Protein AF-A0A956EM89-F1 (afdb_monomer_lite)

Sequence (132 aa):
MTDRHKYTYMGPFEQNIDRRLQSNFDQYLKKDGSTGPIELPPEDFDGLFVGFMEQSPRIYWVVAVFDGATGAYFFPAEPLKVDPARHVDGKGFGPGNARCGDTSARHVVDDLVGLNPDAVERLRAIKGAAGL

pLDDT: mean 90.33, std 8.41, range [50.28, 98.44]

Structure (mmCIF, N/CA/C/O backbone):
data_AF-A0A956EM89-F1
#
_entry.id   AF-A0A956EM89-F1
#
loop_
_atom_site.group_PDB
_atom_site.id
_atom_site.type_symbol
_atom_site.label_atom_id
_atom_site.label_alt_id
_atom_site.label_comp_id
_atom_site.label_asym_id
_atom_site.label_entity_id
_atom_site.label_seq_id
_atom_site.pdbx_PDB_ins_code
_atom_site.Cartn_x
_atom_site.Cartn_y
_atom_site.Cartn_z
_atom_site.occupancy
_atom_site.B_iso_or_equiv
_atom_site.auth_seq_id
_atom_site.auth_comp_id
_atom_site.auth_asym_id
_atom_site.auth_atom_id
_atom_site.pdbx_PDB_model_num
ATOM 1 N N . MET A 1 1 ? 21.470 -0.235 0.825 1.00 50.28 1 MET A N 1
ATOM 2 C CA . MET A 1 1 ? 19.998 -0.306 0.890 1.00 50.28 1 MET A CA 1
ATOM 3 C C . MET A 1 1 ? 19.484 1.111 0.809 1.00 50.28 1 MET A C 1
ATOM 5 O O . MET A 1 1 ? 19.784 1.905 1.689 1.00 50.28 1 MET A O 1
ATOM 9 N N . THR A 1 2 ? 18.838 1.454 -0.294 1.00 58.44 2 THR A N 1
ATOM 10 C CA . THR A 1 2 ? 18.194 2.752 -0.494 1.00 58.44 2 THR A 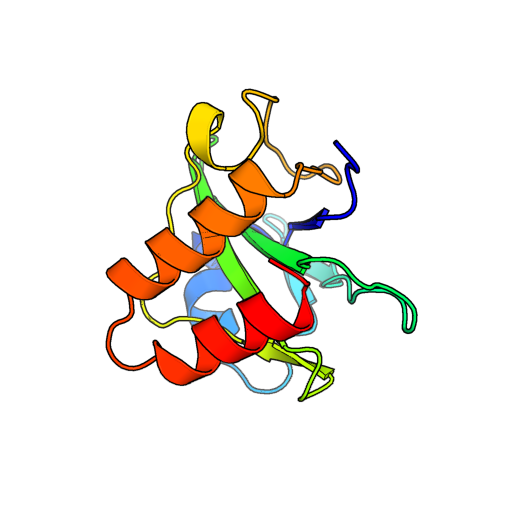CA 1
ATOM 11 C C . THR A 1 2 ? 16.773 2.663 0.053 1.00 58.44 2 THR A C 1
ATOM 13 O O . THR A 1 2 ? 15.986 1.864 -0.439 1.00 58.44 2 THR A O 1
ATOM 16 N N . ASP A 1 3 ? 16.443 3.467 1.069 1.00 71.25 3 ASP A N 1
ATOM 17 C CA . ASP A 1 3 ? 15.074 3.648 1.592 1.00 71.25 3 ASP A CA 1
ATOM 18 C C . ASP A 1 3 ? 14.227 4.448 0.572 1.00 71.25 3 ASP A C 1
ATOM 20 O O . ASP A 1 3 ? 13.761 5.557 0.855 1.00 71.25 3 ASP A O 1
ATOM 24 N N . ARG A 1 4 ? 14.104 3.924 -0.656 1.00 87.38 4 ARG A N 1
ATOM 25 C CA . ARG A 1 4 ? 13.404 4.575 -1.774 1.00 87.38 4 ARG A CA 1
ATOM 26 C C . ARG A 1 4 ? 11.928 4.204 -1.863 1.00 87.38 4 ARG A C 1
ATOM 28 O O . ARG A 1 4 ? 11.183 4.868 -2.567 1.00 87.38 4 ARG A O 1
ATOM 35 N N . HIS A 1 5 ? 11.493 3.166 -1.152 1.00 93.56 5 HIS A N 1
ATOM 36 C CA . HIS A 1 5 ? 10.095 2.741 -1.121 1.00 93.56 5 HIS A CA 1
ATOM 37 C C . HIS A 1 5 ? 9.370 3.431 0.032 1.00 93.56 5 HIS A C 1
ATOM 39 O O . HIS A 1 5 ? 9.923 3.575 1.127 1.00 93.56 5 HIS A O 1
ATOM 45 N N . LYS A 1 6 ? 8.135 3.872 -0.208 1.00 93.06 6 LYS A N 1
ATOM 46 C CA . LYS A 1 6 ? 7.375 4.692 0.738 1.00 93.06 6 LYS A CA 1
ATOM 47 C C . LYS A 1 6 ? 5.969 4.146 0.942 1.00 93.06 6 LYS A C 1
ATOM 49 O O . LYS A 1 6 ? 5.322 3.687 0.007 1.00 93.06 6 LYS A O 1
ATOM 54 N N . TYR A 1 7 ? 5.495 4.263 2.174 1.00 93.81 7 TYR A N 1
ATOM 55 C CA . TYR A 1 7 ? 4.116 4.014 2.556 1.00 93.81 7 TYR A CA 1
ATOM 56 C C . TYR A 1 7 ? 3.369 5.329 2.783 1.00 93.81 7 TYR A C 1
ATOM 58 O O . TYR A 1 7 ? 3.921 6.268 3.364 1.00 93.81 7 TYR A O 1
ATOM 66 N N . THR A 1 8 ? 2.103 5.374 2.377 1.00 93.06 8 THR A N 1
ATOM 67 C CA . THR A 1 8 ? 1.181 6.475 2.651 1.00 93.06 8 THR A CA 1
ATOM 68 C C . THR A 1 8 ? -0.080 5.990 3.353 1.00 93.06 8 THR A C 1
ATOM 70 O O . THR A 1 8 ? -0.607 4.912 3.065 1.00 93.06 8 THR A O 1
ATOM 73 N N . TYR A 1 9 ? -0.557 6.797 4.295 1.00 93.06 9 TYR A N 1
ATOM 74 C CA . TYR A 1 9 ? -1.723 6.484 5.104 1.00 93.06 9 TYR A CA 1
ATOM 75 C C . TYR A 1 9 ? -3.015 6.851 4.370 1.00 93.06 9 TYR A C 1
ATOM 77 O O . TYR A 1 9 ? -3.210 7.995 3.966 1.00 93.06 9 TYR A O 1
ATOM 85 N N . MET A 1 10 ? -3.923 5.886 4.259 1.00 93.50 10 MET A N 1
ATOM 86 C CA . MET A 1 10 ? -5.234 6.005 3.611 1.00 93.50 10 MET A CA 1
ATOM 87 C C . MET A 1 10 ? -6.388 5.910 4.619 1.00 93.50 10 MET A C 1
ATOM 89 O O . MET A 1 10 ? -7.501 5.514 4.276 1.00 93.50 10 MET A O 1
ATOM 93 N N . GLY A 1 11 ? -6.128 6.271 5.876 1.00 92.88 11 GLY A N 1
ATOM 94 C CA . GLY A 1 11 ? -7.150 6.334 6.912 1.00 92.88 11 GLY A CA 1
ATOM 95 C C . GLY A 1 11 ? -7.384 5.025 7.667 1.00 92.88 11 GLY A C 1
ATOM 96 O O . GLY A 1 11 ? -6.676 4.029 7.477 1.00 92.88 11 GLY A O 1
ATOM 97 N N . PRO A 1 12 ? -8.365 5.025 8.582 1.00 93.88 12 PRO A N 1
ATOM 98 C CA . PRO A 1 12 ? -8.725 3.830 9.313 1.00 93.88 12 PRO A CA 1
ATOM 99 C C . PRO A 1 12 ? -9.568 2.879 8.450 1.00 93.88 12 PRO A C 1
ATOM 101 O O . PRO A 1 12 ? -10.377 3.306 7.619 1.00 93.88 12 PRO A O 1
ATOM 104 N N . PHE A 1 13 ? -9.315 1.584 8.624 1.00 93.75 13 PHE A N 1
ATOM 105 C CA . PHE A 1 13 ? -9.731 0.512 7.724 1.00 93.75 13 PHE A CA 1
ATOM 106 C C . PHE A 1 13 ? -11.252 0.409 7.629 1.00 93.75 13 PHE A C 1
ATOM 108 O O . PHE A 1 13 ? -11.808 0.447 6.536 1.00 93.75 13 PHE A O 1
ATOM 115 N N . GLU A 1 14 ? -11.942 0.359 8.766 1.00 91.69 14 GLU A N 1
ATOM 116 C CA . GLU A 1 14 ? -13.387 0.135 8.834 1.00 91.69 14 GLU A CA 1
ATOM 117 C C . GLU A 1 14 ? -14.201 1.232 8.135 1.00 91.69 14 GLU A C 1
ATOM 119 O O . GLU A 1 14 ? -15.276 0.956 7.614 1.00 91.69 14 GLU A O 1
ATOM 124 N N . GLN A 1 15 ? -13.705 2.473 8.096 1.00 90.94 15 GLN A N 1
ATOM 125 C CA . GLN A 1 15 ? -14.406 3.576 7.430 1.00 90.94 15 GLN A CA 1
ATOM 126 C C . GLN A 1 15 ? -14.120 3.663 5.928 1.00 90.94 15 GLN A C 1
ATOM 128 O O . GLN A 1 15 ? -14.875 4.321 5.210 1.00 90.94 15 GLN A O 1
ATOM 133 N N . ASN A 1 16 ? -13.019 3.072 5.456 1.00 92.75 16 ASN A N 1
ATOM 134 C CA . ASN A 1 16 ? -12.476 3.365 4.129 1.00 92.75 16 ASN A CA 1
ATOM 135 C C . ASN A 1 16 ? -12.315 2.147 3.224 1.00 92.75 16 ASN A C 1
ATOM 137 O O . ASN A 1 16 ? -12.191 2.335 2.015 1.00 92.75 16 ASN A O 1
ATOM 141 N N . ILE A 1 17 ? -12.348 0.924 3.761 1.00 91.38 17 ILE A N 1
ATOM 142 C CA . ILE A 1 17 ? -12.102 -0.285 2.975 1.00 91.38 17 ILE A CA 1
ATOM 143 C C . ILE A 1 17 ? -13.063 -0.372 1.785 1.00 91.38 17 ILE A C 1
ATOM 145 O O . ILE A 1 17 ? -12.603 -0.450 0.652 1.00 91.38 17 ILE A O 1
ATOM 149 N N . ASP A 1 18 ? -14.368 -0.216 1.981 1.00 88.81 18 ASP A N 1
ATOM 150 C CA . ASP A 1 18 ? -15.333 -0.272 0.873 1.00 88.81 18 ASP A CA 1
ATOM 151 C C . ASP A 1 18 ? -15.259 0.963 -0.035 1.00 88.81 18 ASP A C 1
ATOM 153 O O . ASP A 1 18 ? -15.479 0.886 -1.244 1.00 88.81 18 ASP A O 1
ATOM 157 N N . ARG A 1 19 ? -14.886 2.116 0.534 1.00 85.69 19 ARG A N 1
ATOM 158 C CA . ARG A 1 19 ? -14.758 3.381 -0.202 1.00 85.69 19 ARG A CA 1
ATOM 159 C C . ARG A 1 19 ? -13.601 3.378 -1.190 1.00 85.69 19 ARG A C 1
ATOM 161 O O . ARG A 1 19 ? -13.676 4.090 -2.183 1.00 85.69 19 ARG A O 1
ATOM 168 N N . ARG A 1 20 ? -12.564 2.570 -0.953 1.00 80.44 20 ARG A N 1
ATOM 169 C CA . ARG A 1 20 ? -11.385 2.490 -1.831 1.00 80.44 20 ARG A CA 1
ATOM 170 C C . ARG A 1 20 ? -11.728 2.091 -3.270 1.00 80.44 20 ARG A C 1
ATOM 172 O O . ARG A 1 20 ? -10.963 2.369 -4.181 1.00 80.44 20 ARG A O 1
ATOM 179 N N . LEU A 1 21 ? -12.869 1.424 -3.461 1.00 78.62 21 LEU A N 1
ATOM 180 C CA . LEU A 1 21 ? -13.353 0.966 -4.763 1.00 78.62 21 LEU A CA 1
ATOM 181 C C . LEU A 1 21 ? -14.169 2.035 -5.507 1.00 78.62 21 LEU A C 1
ATOM 183 O O . LEU A 1 21 ? -14.594 1.808 -6.638 1.00 78.62 21 LEU A O 1
ATOM 187 N N . GLN A 1 22 ? -14.423 3.187 -4.882 1.00 76.69 22 GLN A N 1
ATOM 188 C CA . GLN A 1 22 ? -15.139 4.287 -5.513 1.00 76.69 22 GLN A CA 1
ATOM 189 C C . GLN A 1 22 ? -14.232 5.013 -6.506 1.00 76.69 22 GLN A C 1
ATOM 191 O O . GLN A 1 22 ? -13.052 5.255 -6.247 1.00 76.69 22 GLN A O 1
ATOM 196 N N . SER A 1 23 ? -14.810 5.413 -7.639 1.00 62.97 23 SER A N 1
ATOM 197 C CA . SER A 1 23 ? -14.166 6.329 -8.575 1.00 62.97 23 SER A CA 1
ATOM 198 C C . SER A 1 23 ? -13.745 7.598 -7.825 1.00 62.97 23 SER A C 1
ATOM 200 O O . SER A 1 23 ? -14.564 8.182 -7.118 1.00 62.97 23 SER A O 1
ATOM 202 N N . ASN A 1 24 ? -12.497 8.039 -8.004 1.00 65.81 24 ASN A N 1
ATOM 203 C CA . A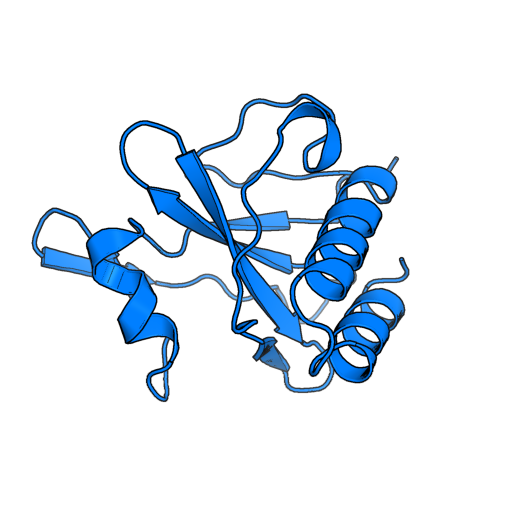SN A 1 24 ? -11.916 9.224 -7.351 1.00 65.81 24 ASN A CA 1
ATOM 204 C C . ASN A 1 24 ? -11.659 9.074 -5.840 1.00 65.81 24 ASN A C 1
ATOM 206 O O . ASN A 1 24 ? -11.896 10.005 -5.075 1.00 65.81 24 ASN A O 1
ATOM 210 N N . PHE A 1 25 ? -11.157 7.921 -5.392 1.00 79.56 25 PHE A N 1
ATOM 211 C CA . PHE A 1 25 ? -10.625 7.786 -4.033 1.00 79.56 25 PHE A CA 1
ATOM 212 C C . PHE A 1 25 ? -9.309 8.577 -3.880 1.00 79.56 25 PHE A C 1
ATOM 214 O O . PHE A 1 25 ? -8.214 8.026 -3.968 1.00 79.56 25 PHE A O 1
ATOM 221 N N . ASP A 1 26 ? -9.434 9.891 -3.689 1.00 86.00 26 ASP A N 1
ATOM 222 C CA . ASP A 1 26 ? -8.353 10.860 -3.456 1.00 86.00 26 ASP A CA 1
ATOM 223 C C . ASP A 1 26 ? -8.322 11.376 -2.003 1.00 86.00 26 ASP A C 1
ATOM 225 O O . ASP A 1 26 ? -7.387 12.065 -1.584 1.00 86.00 26 ASP A O 1
ATOM 229 N N . GLN A 1 27 ? -9.336 11.015 -1.211 1.00 91.50 27 GLN 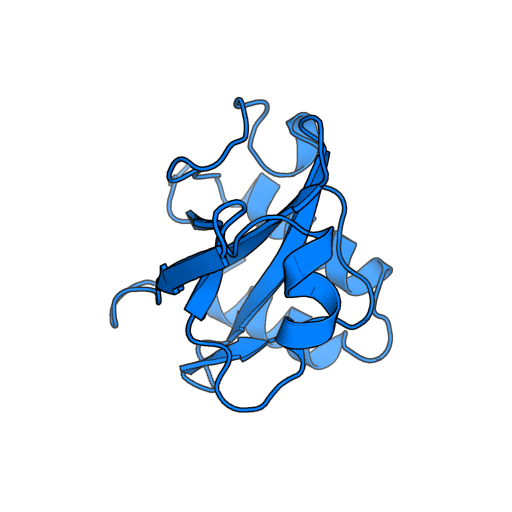A N 1
ATOM 230 C CA . GLN A 1 27 ? -9.482 11.375 0.192 1.00 91.50 27 GLN A CA 1
ATOM 231 C C . GLN A 1 27 ? -10.024 10.207 1.016 1.00 91.50 27 GLN A C 1
ATOM 233 O O . GLN A 1 27 ? -10.949 9.503 0.606 1.00 91.50 27 GLN A O 1
ATOM 238 N N . TYR A 1 28 ? -9.513 10.065 2.236 1.00 91.56 28 TYR A N 1
ATOM 239 C CA . TYR A 1 28 ? -10.019 9.119 3.225 1.00 91.56 28 TYR A CA 1
ATOM 240 C C . TYR A 1 28 ? -10.834 9.820 4.315 1.00 91.56 28 TYR A C 1
ATOM 242 O O . TYR A 1 28 ? -10.604 10.984 4.646 1.00 91.56 28 TYR A O 1
ATOM 250 N N . LEU A 1 29 ? -11.781 9.099 4.911 1.00 92.56 29 LEU A N 1
ATOM 251 C CA . LEU A 1 29 ? -12.533 9.544 6.080 1.00 92.56 29 LEU A CA 1
ATOM 252 C C . LEU A 1 29 ? -11.715 9.334 7.351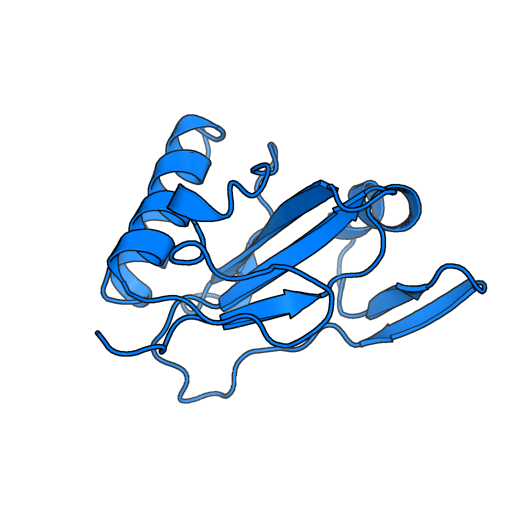 1.00 92.56 29 LEU A C 1
ATOM 254 O O . LEU A 1 29 ? -11.203 8.240 7.593 1.00 92.56 29 LEU A O 1
ATOM 258 N N . LYS A 1 30 ? -11.630 10.363 8.185 1.00 91.38 30 LYS A N 1
ATOM 259 C CA . LYS A 1 30 ? -11.053 10.291 9.527 1.00 91.38 30 LYS A CA 1
ATOM 260 C C . LYS A 1 30 ? -12.104 9.840 10.541 1.00 91.38 30 LYS A C 1
ATOM 262 O O . LYS A 1 30 ? -13.305 9.866 10.283 1.00 91.38 30 LYS A O 1
ATOM 267 N N . LYS A 1 31 ? -11.651 9.473 11.743 1.00 87.62 31 LYS A N 1
ATOM 268 C CA . LYS A 1 31 ? -12.537 9.047 12.844 1.00 87.62 31 LYS A CA 1
ATOM 269 C C . LYS A 1 31 ? -13.520 10.134 13.299 1.00 87.62 31 LYS A C 1
ATOM 271 O O . LYS A 1 31 ? -14.580 9.798 13.806 1.00 87.62 31 LYS A O 1
ATOM 276 N N . ASP A 1 32 ? -13.175 11.408 13.119 1.00 90.50 32 ASP A N 1
ATOM 277 C CA . ASP A 1 32 ? -14.024 12.559 13.459 1.00 90.50 32 ASP A CA 1
ATOM 278 C C . ASP A 1 32 ? -15.038 12.925 12.356 1.00 90.50 32 ASP A C 1
ATOM 280 O O . ASP A 1 32 ? -15.767 13.904 12.490 1.00 90.50 32 ASP A O 1
ATOM 284 N N . GLY A 1 33 ? -15.085 12.155 11.263 1.00 88.94 33 GLY A N 1
ATOM 285 C CA . GLY A 1 33 ? -15.954 12.408 10.114 1.00 88.94 33 GLY A CA 1
ATOM 286 C C . GLY A 1 33 ? -15.416 13.442 9.120 1.00 88.94 33 GLY A C 1
ATOM 287 O O . GLY A 1 33 ? -16.008 13.610 8.055 1.00 88.94 33 GLY A O 1
ATOM 288 N N . SER A 1 34 ? -14.292 14.106 9.407 1.00 92.56 34 SER A N 1
ATOM 289 C CA . SER A 1 34 ? -13.598 14.945 8.423 1.00 92.56 34 SER A CA 1
ATOM 290 C C . SER A 1 34 ? -12.841 14.094 7.398 1.00 92.56 34 SER A C 1
ATOM 292 O O . SER A 1 34 ? -12.664 12.887 7.581 1.00 92.56 34 SER A O 1
ATOM 294 N N . THR A 1 35 ? -12.363 14.706 6.314 1.00 93.25 35 THR A N 1
ATOM 295 C CA . THR A 1 35 ? -11.538 14.01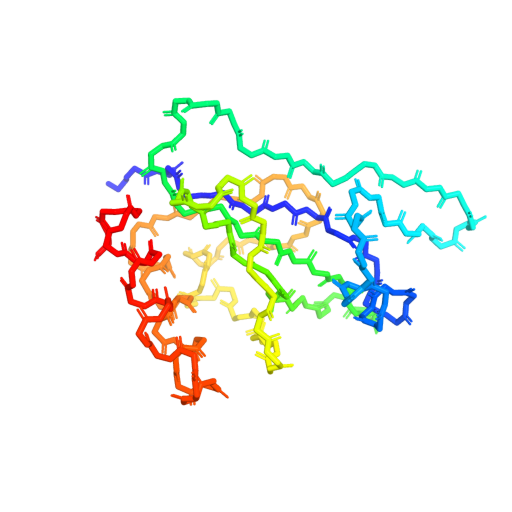8 5.312 1.00 93.25 35 THR A CA 1
ATOM 296 C C . THR A 1 35 ? -10.053 14.355 5.444 1.00 93.25 35 THR A C 1
ATOM 298 O O . THR A 1 35 ? -9.656 15.379 6.012 1.00 93.25 35 THR A O 1
ATOM 301 N N . GLY A 1 36 ? -9.201 13.445 4.975 1.00 90.94 36 GLY A N 1
ATOM 302 C CA . GLY A 1 36 ? -7.766 13.649 4.794 1.00 90.94 36 GLY A CA 1
ATOM 303 C C . GLY A 1 36 ? -7.352 13.308 3.361 1.00 90.94 36 GLY A C 1
ATOM 304 O O . GLY A 1 36 ? -7.944 12.399 2.781 1.00 90.94 36 GLY A O 1
ATOM 305 N N . PRO A 1 37 ? -6.372 14.019 2.779 1.00 91.56 37 PRO A N 1
ATOM 306 C CA . PRO A 1 37 ? -5.911 13.736 1.426 1.00 91.56 37 PRO A CA 1
ATOM 307 C C . PRO A 1 37 ? -5.129 12.422 1.381 1.00 91.56 37 PRO A C 1
ATOM 309 O O . PRO A 1 37 ? -4.395 12.097 2.317 1.00 91.56 37 PRO A O 1
ATOM 312 N N . ILE A 1 38 ? -5.256 11.697 0.275 1.00 89.75 38 ILE A N 1
ATOM 313 C CA . ILE A 1 38 ? -4.374 10.586 -0.070 1.00 89.75 38 ILE A CA 1
ATOM 314 C C . ILE A 1 38 ? -3.179 11.164 -0.819 1.00 89.75 38 ILE A C 1
ATOM 316 O O . ILE A 1 38 ? -3.329 11.862 -1.819 1.00 89.75 38 ILE A O 1
ATOM 320 N N . GLU A 1 39 ? -1.980 10.893 -0.314 1.00 90.56 39 GLU A N 1
ATOM 321 C CA . GLU A 1 39 ? -0.757 11.358 -0.956 1.00 90.56 39 GLU A CA 1
ATOM 322 C C . GLU A 1 39 ? -0.528 10.605 -2.271 1.00 90.56 39 GLU A C 1
ATOM 324 O O . GLU A 1 39 ? -0.726 9.392 -2.337 1.00 90.56 39 GLU A O 1
ATOM 329 N N . LEU A 1 40 ? -0.067 11.311 -3.299 1.00 90.12 40 LEU A N 1
ATOM 330 C CA . LEU A 1 40 ? 0.471 10.715 -4.518 1.00 90.12 40 LEU A CA 1
ATOM 331 C C . LEU A 1 40 ? 2.000 10.810 -4.491 1.00 90.12 40 LEU A C 1
ATOM 333 O O . LEU A 1 40 ? 2.538 11.755 -3.903 1.00 90.12 40 LEU A O 1
ATOM 337 N N . PRO A 1 41 ? 2.715 9.857 -5.108 1.00 90.75 41 PRO A N 1
ATOM 338 C CA . PRO A 1 41 ? 4.147 10.015 -5.289 1.00 90.75 41 PRO A CA 1
ATOM 339 C C . PRO A 1 41 ? 4.457 11.267 -6.134 1.00 90.75 41 PRO A C 1
ATOM 341 O O . PRO A 1 41 ? 3.677 11.612 -7.024 1.00 90.75 41 PRO A O 1
ATOM 344 N N . PRO A 1 42 ? 5.596 11.936 -5.887 1.00 87.75 42 PRO A N 1
ATOM 345 C CA . PRO A 1 42 ? 6.165 12.908 -6.822 1.00 87.75 42 PRO A CA 1
ATOM 346 C C . PRO A 1 42 ? 6.346 12.323 -8.232 1.00 87.75 42 PRO A C 1
ATOM 348 O O . PRO A 1 42 ? 6.540 11.116 -8.374 1.00 87.75 42 PRO A O 1
ATOM 351 N N . GLU A 1 43 ? 6.334 13.170 -9.267 1.00 84.56 43 GLU A N 1
ATOM 352 C CA . GLU A 1 43 ? 6.463 12.738 -10.673 1.00 84.56 43 GLU A CA 1
ATOM 353 C C . GLU A 1 43 ? 7.766 11.971 -10.965 1.00 84.56 43 GLU A C 1
ATOM 355 O O . GLU A 1 43 ? 7.798 11.122 -11.852 1.00 84.56 43 GLU A O 1
ATOM 360 N N . ASP A 1 44 ? 8.832 12.246 -10.212 1.00 84.06 44 ASP A N 1
ATOM 361 C CA . ASP A 1 44 ? 10.161 11.642 -10.343 1.00 84.06 44 ASP A CA 1
ATOM 362 C C . ASP A 1 44 ? 10.411 10.475 -9.371 1.00 84.06 44 ASP A C 1
ATOM 364 O O . ASP A 1 44 ? 11.534 9.980 -9.260 1.00 84.06 44 ASP A O 1
ATOM 368 N N . PHE A 1 45 ? 9.381 10.018 -8.655 1.00 88.69 45 PHE A N 1
ATOM 369 C CA . PHE A 1 45 ? 9.508 8.911 -7.714 1.00 88.69 45 PHE A CA 1
ATOM 370 C C . PHE A 1 45 ? 9.676 7.570 -8.445 1.00 88.69 45 PHE A C 1
ATOM 372 O O . PHE A 1 45 ? 8.772 7.098 -9.130 1.00 88.69 45 PHE A O 1
ATOM 379 N N . ASP A 1 46 ? 10.821 6.920 -8.244 1.00 88.44 46 ASP A N 1
ATOM 380 C CA . ASP A 1 46 ? 11.231 5.692 -8.942 1.00 88.44 46 ASP A CA 1
ATOM 381 C C . ASP A 1 46 ? 11.118 4.416 -8.081 1.00 88.44 46 ASP A C 1
ATOM 383 O O . ASP A 1 46 ? 11.632 3.348 -8.433 1.00 88.44 46 ASP A O 1
ATOM 387 N N . GLY A 1 47 ? 10.477 4.539 -6.916 1.00 93.19 47 GLY A N 1
ATOM 388 C CA . GLY A 1 47 ? 10.283 3.469 -5.947 1.00 93.19 47 GLY A CA 1
ATOM 389 C C . GLY A 1 47 ? 8.885 2.852 -5.981 1.00 93.19 47 GLY A C 1
ATOM 390 O O . GLY A 1 47 ? 8.012 3.194 -6.773 1.00 93.19 47 GLY A O 1
ATOM 391 N N . LEU A 1 48 ? 8.647 1.958 -5.025 1.00 95.31 48 LEU A N 1
ATOM 392 C CA . LEU A 1 48 ? 7.313 1.420 -4.749 1.00 95.31 48 LEU A CA 1
ATOM 393 C C . LEU A 1 48 ? 6.609 2.375 -3.785 1.00 95.31 48 LEU A C 1
ATOM 395 O O . LEU A 1 48 ? 7.142 2.657 -2.708 1.00 95.31 48 LEU A O 1
ATOM 399 N N . PHE A 1 49 ? 5.427 2.851 -4.165 1.00 95.38 49 PHE A N 1
ATOM 400 C CA . PHE A 1 49 ? 4.583 3.687 -3.316 1.00 95.38 49 PHE A CA 1
ATOM 401 C C . PHE A 1 49 ? 3.356 2.885 -2.884 1.00 95.38 49 PHE A C 1
ATOM 403 O O . PHE A 1 49 ? 2.590 2.402 -3.718 1.00 95.38 49 PHE A O 1
ATOM 410 N N . VAL A 1 50 ? 3.196 2.693 -1.579 1.00 95.50 50 VAL A N 1
ATOM 411 C CA . VAL A 1 50 ? 2.252 1.730 -1.006 1.00 95.50 50 VAL A CA 1
ATOM 412 C C . VAL A 1 50 ? 1.212 2.457 -0.165 1.00 95.50 50 VAL A C 1
ATOM 414 O O . VAL A 1 50 ? 1.551 3.166 0.777 1.00 95.50 50 VAL A O 1
ATOM 417 N N . GLY A 1 51 ? -0.064 2.260 -0.471 1.00 94.94 51 GLY A N 1
ATOM 418 C CA . GLY A 1 51 ? -1.166 2.747 0.348 1.00 94.94 51 GLY A CA 1
ATOM 419 C C . GLY A 1 51 ? -1.523 1.750 1.442 1.00 94.94 51 GLY A C 1
ATOM 420 O O . GLY A 1 51 ? -1.715 0.562 1.163 1.00 94.94 51 GLY A O 1
ATOM 421 N N . PHE A 1 52 ? -1.646 2.220 2.682 1.00 95.50 52 PHE A N 1
ATOM 422 C CA . PHE A 1 52 ? -2.061 1.383 3.804 1.00 95.50 52 PHE A CA 1
ATOM 423 C C . PHE A 1 52 ? -3.174 2.009 4.640 1.00 95.50 52 PHE A C 1
ATOM 425 O O . PHE A 1 52 ? -3.291 3.227 4.746 1.00 95.50 52 PHE A O 1
ATOM 432 N N . MET A 1 53 ? -3.960 1.157 5.289 1.00 94.94 53 MET A N 1
ATOM 433 C CA . MET A 1 53 ? -4.984 1.543 6.258 1.00 94.94 53 MET A CA 1
ATOM 434 C C . MET A 1 53 ? -4.676 0.957 7.635 1.00 94.94 53 MET A C 1
ATOM 436 O O . MET A 1 53 ? -4.014 -0.077 7.751 1.00 94.94 53 MET A O 1
ATOM 440 N N . GLU A 1 54 ? -5.168 1.611 8.686 1.00 94.25 54 GLU A N 1
ATOM 441 C CA . GLU A 1 54 ? -5.069 1.119 10.066 1.00 94.25 54 GLU A CA 1
ATOM 442 C C . GLU A 1 54 ? -6.404 0.529 10.524 1.00 94.25 54 GLU A C 1
ATOM 444 O O . GLU A 1 54 ? -7.396 1.241 10.646 1.00 94.25 54 GLU A O 1
ATOM 449 N N . GLN A 1 55 ? -6.407 -0.756 10.853 1.00 94.69 55 GLN A N 1
ATOM 450 C CA . GLN A 1 55 ? -7.475 -1.409 11.592 1.00 94.69 55 GLN A CA 1
ATOM 451 C C . GLN A 1 55 ? -7.151 -1.368 13.093 1.00 94.69 55 GLN A C 1
ATOM 453 O O . GLN A 1 55 ? -6.052 -1.730 13.530 1.00 94.69 55 GLN A O 1
ATOM 458 N N . SER A 1 56 ? -8.088 -0.883 13.906 1.00 87.06 56 SER A N 1
ATOM 459 C CA . SER A 1 56 ? -7.803 -0.615 15.316 1.00 87.06 56 SER A CA 1
ATOM 460 C C . SER A 1 56 ? -7.821 -1.892 16.176 1.00 87.06 56 SER A C 1
ATOM 462 O O . SER A 1 56 ? -8.722 -2.711 16.010 1.00 87.06 56 SER A O 1
ATOM 464 N N . PRO A 1 57 ? -6.907 -2.037 17.158 1.00 86.12 57 PRO A N 1
ATOM 465 C CA . PRO A 1 57 ? -5.704 -1.233 17.387 1.00 86.12 57 PRO A CA 1
ATOM 466 C C . PRO A 1 57 ? -4.475 -1.779 16.631 1.00 86.12 57 PRO A C 1
ATOM 468 O O . PRO A 1 57 ? -4.147 -2.957 16.753 1.00 86.12 57 PRO A O 1
ATOM 471 N N . ARG A 1 58 ? -3.723 -0.895 15.951 1.00 85.81 58 ARG A N 1
ATOM 472 C CA . ARG A 1 58 ? -2.361 -1.154 15.423 1.00 85.81 58 ARG A CA 1
ATOM 473 C C . ARG A 1 58 ? -2.216 -2.354 14.476 1.00 85.81 58 ARG A C 1
ATOM 475 O O . ARG A 1 58 ? -1.126 -2.914 14.361 1.00 85.81 58 ARG A O 1
ATOM 482 N N . ILE A 1 59 ? -3.281 -2.748 13.789 1.00 93.19 59 ILE A N 1
ATOM 483 C CA . ILE A 1 59 ? -3.186 -3.676 12.665 1.00 93.19 59 ILE A CA 1
ATOM 484 C C . ILE A 1 59 ? -3.137 -2.828 11.402 1.00 93.19 59 ILE A C 1
ATOM 486 O O . ILE A 1 59 ? -3.965 -1.943 11.216 1.00 93.19 59 ILE A O 1
ATOM 490 N N . TYR A 1 60 ? -2.169 -3.083 10.532 1.00 94.88 60 TYR A N 1
ATOM 491 C CA . TYR A 1 60 ? -2.014 -2.314 9.305 1.00 94.88 60 TYR A CA 1
ATOM 492 C C . TYR A 1 60 ? -2.165 -3.213 8.094 1.00 94.88 60 TYR A C 1
ATOM 494 O O . TYR A 1 60 ? -1.680 -4.346 8.087 1.00 94.88 60 TYR A O 1
ATOM 502 N N . TRP A 1 61 ? -2.831 -2.686 7.078 1.00 96.56 61 TRP A N 1
ATOM 503 C CA . TRP A 1 61 ? -3.156 -3.402 5.856 1.00 96.56 61 TRP A CA 1
ATOM 504 C C . TRP A 1 61 ? -2.663 -2.606 4.664 1.00 96.56 61 TRP A C 1
ATOM 506 O O . TRP A 1 61 ? -3.047 -1.451 4.509 1.00 96.56 61 TRP A O 1
ATOM 516 N N . VAL A 1 62 ? -1.846 -3.217 3.813 1.00 96.56 62 VAL A N 1
ATOM 517 C CA . VAL A 1 62 ? -1.592 -2.717 2.466 1.00 96.56 62 VAL A CA 1
ATOM 518 C C . VAL A 1 62 ? -2.858 -2.933 1.653 1.00 96.56 62 VAL A C 1
ATOM 520 O O . VAL A 1 62 ? -3.312 -4.062 1.474 1.00 96.56 62 VAL A O 1
ATOM 523 N N . VAL A 1 63 ? -3.424 -1.832 1.179 1.00 96.38 63 VAL A N 1
ATOM 524 C CA . VAL A 1 63 ? -4.694 -1.809 0.442 1.00 96.38 63 VAL A CA 1
ATOM 525 C C . VAL A 1 63 ? -4.527 -1.296 -0.980 1.00 96.38 63 VAL A C 1
ATOM 527 O O . VAL A 1 63 ? -5.453 -1.421 -1.777 1.00 96.38 63 VAL A O 1
ATOM 530 N N . ALA A 1 64 ? -3.372 -0.706 -1.292 1.00 95.62 64 ALA A N 1
ATOM 531 C CA . ALA A 1 64 ? -3.082 -0.158 -2.601 1.00 95.62 64 ALA A CA 1
ATOM 532 C C . ALA A 1 64 ? -1.582 -0.149 -2.895 1.00 95.62 64 ALA A C 1
ATOM 534 O O . ALA A 1 64 ? -0.750 -0.023 -1.995 1.00 95.62 64 ALA A O 1
ATOM 535 N N . VAL A 1 65 ? -1.249 -0.194 -4.177 1.00 95.94 65 VAL A N 1
ATOM 536 C CA . VAL A 1 65 ? 0.090 0.086 -4.702 1.00 95.94 65 VAL A CA 1
ATOM 537 C C . VAL A 1 65 ? -0.041 1.073 -5.854 1.00 95.94 65 VAL A C 1
ATOM 539 O O . VAL A 1 65 ? -0.983 0.985 -6.639 1.00 95.94 65 VAL A O 1
ATOM 542 N N . PHE A 1 66 ? 0.852 2.054 -5.938 1.00 94.56 66 PHE A N 1
ATOM 543 C CA . PHE A 1 66 ? 0.826 3.016 -7.033 1.00 94.56 66 PHE A CA 1
ATOM 544 C C . PHE A 1 66 ? 1.293 2.355 -8.330 1.00 94.56 66 PHE A C 1
ATOM 546 O O . PHE A 1 66 ? 2.355 1.736 -8.383 1.00 94.56 66 PHE A O 1
ATOM 553 N N . ASP A 1 67 ? 0.485 2.499 -9.371 1.00 92.50 67 ASP A N 1
ATOM 554 C CA . ASP A 1 67 ? 0.749 2.008 -10.711 1.00 92.50 67 ASP A CA 1
ATOM 555 C C . ASP A 1 67 ? 1.243 3.177 -11.566 1.00 92.50 67 ASP A C 1
ATOM 557 O O . ASP A 1 67 ? 0.459 3.987 -12.071 1.00 92.50 67 ASP A O 1
ATOM 561 N N . GLY A 1 68 ? 2.568 3.269 -11.697 1.00 86.50 68 GLY A N 1
ATOM 562 C CA . GLY A 1 68 ? 3.233 4.326 -12.458 1.00 86.50 68 GLY A CA 1
ATOM 563 C C . GLY A 1 68 ? 2.882 4.326 -13.947 1.00 86.50 68 GLY A C 1
ATOM 564 O O . GLY A 1 68 ? 2.949 5.376 -14.575 1.00 86.50 68 GLY A O 1
ATOM 565 N N . ALA A 1 69 ? 2.440 3.193 -14.509 1.00 87.19 69 ALA A N 1
ATOM 566 C CA . ALA A 1 69 ? 1.998 3.139 -15.900 1.00 87.19 69 ALA A CA 1
ATOM 567 C C . ALA A 1 69 ? 0.650 3.848 -16.097 1.00 87.19 69 ALA A C 1
ATOM 569 O O . ALA A 1 69 ? 0.409 4.436 -17.150 1.00 87.19 69 ALA A O 1
ATOM 570 N N . THR A 1 70 ? -0.224 3.807 -15.086 1.00 88.94 70 THR A N 1
ATOM 571 C CA . THR A 1 70 ? -1.533 4.479 -15.126 1.00 88.94 70 THR A CA 1
ATOM 572 C C . THR A 1 70 ? -1.558 5.822 -14.399 1.00 88.94 70 THR A C 1
ATOM 574 O O . THR A 1 70 ? -2.544 6.544 -14.509 1.00 88.94 70 THR A O 1
ATOM 577 N N . GLY A 1 71 ? -0.517 6.149 -13.625 1.00 88.38 71 GLY A N 1
ATOM 578 C CA . GLY A 1 71 ? -0.475 7.338 -12.770 1.00 88.38 71 GLY A CA 1
ATOM 579 C C . GLY A 1 71 ? -1.494 7.302 -11.623 1.00 88.38 71 GLY A C 1
ATOM 580 O O . GLY A 1 71 ? -1.952 8.349 -11.174 1.00 88.38 71 GLY A O 1
ATOM 581 N N . ALA A 1 72 ? -1.897 6.109 -11.175 1.00 89.88 72 ALA A N 1
ATOM 582 C CA . ALA A 1 72 ? -3.003 5.929 -10.235 1.00 89.88 72 ALA A CA 1
ATOM 583 C C . ALA A 1 72 ? -2.758 4.755 -9.284 1.00 89.88 72 ALA A C 1
ATOM 585 O O . ALA A 1 72 ? -1.963 3.863 -9.567 1.00 89.88 72 ALA A O 1
ATOM 586 N N . TYR A 1 73 ? -3.470 4.722 -8.159 1.00 92.88 73 TYR A N 1
ATOM 587 C CA . TYR A 1 73 ? -3.441 3.568 -7.265 1.00 92.88 73 TYR A CA 1
ATOM 588 C C . TYR A 1 73 ? -4.172 2.368 -7.861 1.00 92.88 73 TYR A C 1
ATOM 590 O O . TYR A 1 73 ? -5.328 2.458 -8.275 1.00 92.88 73 TYR A O 1
ATOM 598 N N . PHE A 1 74 ? -3.509 1.218 -7.830 1.00 94.00 74 PHE A N 1
ATOM 599 C CA . PHE A 1 74 ? -4.136 -0.079 -7.997 1.00 94.00 74 PHE A CA 1
ATOM 600 C C . PHE A 1 74 ? -4.544 -0.635 -6.627 1.00 94.00 74 PHE A C 1
ATOM 602 O O . PHE A 1 74 ? -3.711 -0.750 -5.726 1.00 94.00 74 PHE A O 1
ATOM 609 N N . PHE A 1 75 ? -5.820 -1.002 -6.489 1.00 94.31 75 PHE A N 1
ATOM 610 C CA . PHE A 1 75 ? -6.398 -1.572 -5.271 1.00 94.31 75 PHE A CA 1
ATOM 611 C C . PHE A 1 75 ? -6.622 -3.080 -5.457 1.00 94.31 75 PHE A C 1
ATOM 613 O O . PHE A 1 75 ? -7.589 -3.463 -6.119 1.00 94.31 75 PHE A O 1
ATOM 620 N N . PRO A 1 76 ? -5.749 -3.947 -4.914 1.00 93.94 76 PRO A N 1
ATOM 621 C CA . PRO A 1 76 ? -5.982 -5.387 -4.920 1.00 93.94 76 PRO A CA 1
ATOM 622 C C . PRO A 1 76 ? -7.281 -5.755 -4.183 1.00 93.94 76 PRO A C 1
ATOM 624 O O . PRO A 1 76 ? -7.718 -5.064 -3.253 1.00 93.94 76 PRO A O 1
ATOM 627 N N . ALA A 1 77 ? -7.901 -6.855 -4.619 1.00 94.31 77 ALA A N 1
ATOM 628 C CA . ALA A 1 77 ? -9.132 -7.363 -4.023 1.00 94.31 77 ALA A CA 1
ATOM 629 C C . ALA A 1 77 ? -8.882 -7.795 -2.571 1.00 94.31 77 ALA A C 1
ATOM 631 O O . ALA A 1 77 ? -9.573 -7.328 -1.664 1.00 94.31 77 ALA A O 1
ATOM 632 N N . GLU A 1 78 ? -7.827 -8.586 -2.365 1.00 96.25 78 GLU A N 1
ATOM 633 C CA . GLU A 1 78 ? -7.372 -9.063 -1.065 1.00 96.25 78 GLU A CA 1
ATOM 634 C C . GLU A 1 78 ? -6.227 -8.181 -0.534 1.00 96.25 78 GLU A C 1
ATOM 636 O O . GLU A 1 78 ? -5.136 -8.161 -1.124 1.00 96.25 78 GLU A O 1
ATOM 641 N N . PRO A 1 79 ? -6.441 -7.430 0.564 1.00 96.50 79 PRO A N 1
ATOM 642 C CA . PRO A 1 79 ? -5.399 -6.613 1.168 1.00 96.50 79 PRO A CA 1
ATOM 643 C C . PRO A 1 79 ? -4.366 -7.473 1.909 1.00 96.50 79 PRO A C 1
ATOM 645 O O . PRO A 1 79 ? -4.674 -8.525 2.467 1.00 96.50 79 PRO A O 1
ATOM 648 N N . LEU A 1 80 ? -3.131 -6.982 1.990 1.00 97.44 80 LEU A N 1
ATOM 649 C CA . LEU A 1 80 ? -2.039 -7.662 2.689 1.00 97.44 80 LEU A CA 1
ATOM 650 C C . LEU A 1 80 ? -1.881 -7.111 4.107 1.00 97.44 80 LEU A C 1
ATOM 652 O O . LEU A 1 80 ? -1.618 -5.924 4.295 1.00 97.44 80 LEU A O 1
ATOM 656 N N . LYS A 1 81 ? -1.963 -7.972 5.123 1.00 96.75 81 LYS A N 1
ATOM 657 C CA . LYS A 1 81 ? -1.601 -7.594 6.495 1.00 96.75 81 LYS A CA 1
ATOM 658 C C . LYS A 1 81 ? -0.099 -7.310 6.580 1.00 96.75 81 LYS A C 1
ATOM 660 O O . LYS A 1 81 ? 0.721 -8.139 6.193 1.00 96.75 81 LYS A O 1
ATOM 665 N N . VAL A 1 82 ? 0.274 -6.156 7.125 1.00 94.94 82 VAL A N 1
ATOM 666 C CA . VAL A 1 82 ? 1.679 -5.773 7.298 1.00 94.94 82 VAL A CA 1
ATOM 667 C C . VAL A 1 82 ? 2.321 -6.618 8.401 1.00 94.94 82 VAL A C 1
ATOM 669 O O . VAL A 1 82 ? 1.901 -6.565 9.557 1.00 94.94 82 VAL A O 1
ATOM 672 N N . ASP A 1 83 ? 3.376 -7.350 8.047 1.00 94.31 83 ASP A N 1
ATOM 673 C CA . ASP A 1 83 ? 4.353 -7.922 8.967 1.00 94.31 83 ASP A CA 1
ATOM 674 C C . ASP A 1 83 ? 5.573 -6.984 9.030 1.00 94.31 83 ASP A C 1
ATOM 676 O O . ASP A 1 83 ? 6.285 -6.841 8.029 1.00 94.31 83 ASP A O 1
ATOM 680 N N . PRO A 1 84 ? 5.849 -6.337 10.179 1.00 90.75 84 PRO A N 1
ATOM 681 C CA . PRO A 1 84 ? 6.965 -5.410 10.296 1.00 90.75 84 PRO A CA 1
ATOM 682 C C . PRO A 1 84 ? 8.335 -6.000 9.950 1.00 90.75 84 PRO A C 1
ATOM 684 O O . PRO A 1 84 ? 9.152 -5.325 9.322 1.00 90.75 84 PRO A O 1
ATOM 687 N N . ALA A 1 85 ? 8.593 -7.256 10.319 1.00 91.62 85 ALA A N 1
ATOM 688 C CA . ALA A 1 85 ? 9.879 -7.901 10.065 1.00 91.62 85 ALA A CA 1
ATOM 689 C C . ALA A 1 85 ? 10.099 -8.162 8.570 1.00 91.62 85 ALA A C 1
ATOM 691 O O . ALA A 1 85 ? 11.230 -8.104 8.089 1.00 91.62 85 ALA A O 1
ATOM 692 N N . ARG A 1 86 ? 9.015 -8.428 7.836 1.00 95.00 86 ARG A N 1
ATOM 693 C CA . ARG A 1 86 ? 9.061 -8.815 6.424 1.00 95.00 86 ARG A CA 1
ATOM 694 C C . ARG A 1 86 ? 8.879 -7.647 5.457 1.00 95.00 86 ARG A C 1
ATOM 696 O O . ARG A 1 86 ? 9.466 -7.683 4.378 1.00 95.00 86 ARG A O 1
ATOM 703 N N . HIS A 1 87 ? 8.060 -6.659 5.821 1.00 94.81 87 HIS A N 1
ATOM 704 C CA . HIS A 1 87 ? 7.577 -5.611 4.910 1.00 94.81 87 HIS A CA 1
ATOM 705 C C . HIS A 1 87 ? 8.140 -4.218 5.204 1.00 94.81 87 HIS A C 1
ATOM 707 O O . HIS A 1 87 ? 8.030 -3.333 4.351 1.00 94.81 87 HIS A O 1
ATOM 713 N N . VAL A 1 88 ? 8.739 -3.994 6.380 1.00 90.81 88 VAL A N 1
ATOM 714 C CA . VAL A 1 88 ? 9.335 -2.696 6.746 1.00 90.81 88 VAL A CA 1
ATOM 715 C C . VAL A 1 88 ? 10.654 -2.813 7.503 1.00 90.81 88 VAL A C 1
ATOM 717 O O . VAL A 1 88 ? 10.946 -2.007 8.381 1.00 90.81 88 VAL A O 1
ATOM 720 N N . ASP A 1 89 ? 11.479 -3.799 7.155 1.00 90.31 89 ASP A N 1
ATOM 721 C CA . ASP A 1 89 ? 12.843 -3.956 7.685 1.00 90.31 89 ASP A CA 1
ATOM 722 C C . ASP A 1 89 ? 12.911 -4.025 9.229 1.00 90.31 89 ASP A C 1
ATOM 724 O O . ASP A 1 89 ? 13.869 -3.558 9.846 1.00 90.31 89 ASP A O 1
ATOM 728 N N . GLY A 1 90 ? 11.865 -4.548 9.878 1.00 84.50 90 GLY A N 1
ATOM 729 C CA . GLY A 1 90 ? 11.746 -4.601 11.339 1.00 84.50 90 GLY A CA 1
ATOM 730 C C . GLY A 1 90 ? 11.469 -3.249 12.011 1.00 84.50 90 GLY A C 1
ATOM 731 O O . GLY A 1 90 ? 11.462 -3.171 13.241 1.00 84.50 90 GLY A O 1
ATOM 732 N N . LYS A 1 91 ? 11.241 -2.179 11.237 1.00 82.00 91 LYS A N 1
ATOM 733 C CA . LYS A 1 91 ? 10.933 -0.836 11.746 1.00 82.00 91 LYS A CA 1
ATOM 734 C C . LYS A 1 91 ? 9.496 -0.780 12.284 1.00 82.00 91 LYS A C 1
ATOM 736 O O . LYS A 1 91 ? 8.604 -1.503 11.843 1.00 82.00 91 LYS A O 1
ATOM 741 N N . GLY A 1 92 ? 9.257 0.121 13.239 1.00 78.62 92 GLY A N 1
ATOM 742 C CA . GLY A 1 92 ? 7.903 0.424 13.706 1.00 78.62 92 GLY A CA 1
ATOM 743 C C . GLY A 1 92 ? 7.040 0.994 12.576 1.00 78.62 92 GLY A C 1
ATOM 744 O O . GLY A 1 92 ? 7.521 1.784 11.766 1.00 78.62 92 GLY A O 1
ATOM 745 N N . PHE A 1 93 ? 5.765 0.605 12.539 1.00 81.50 93 PHE A N 1
ATOM 746 C CA . PHE A 1 93 ? 4.821 1.007 11.498 1.00 81.50 93 PHE A CA 1
ATOM 747 C C . PHE A 1 93 ? 3.652 1.799 12.093 1.00 81.50 93 PHE A C 1
ATOM 749 O O . PHE A 1 93 ? 3.168 1.486 13.186 1.00 81.50 93 PHE A O 1
ATOM 756 N N . GLY A 1 94 ? 3.218 2.844 11.393 1.00 78.56 94 GLY A N 1
ATOM 757 C CA . GLY A 1 94 ? 2.159 3.743 11.841 1.00 78.56 94 GLY A CA 1
ATOM 758 C C . GLY A 1 94 ? 1.867 4.848 10.830 1.00 78.56 94 GLY A C 1
ATOM 759 O O . GLY A 1 94 ? 2.453 4.835 9.755 1.00 78.56 94 GLY A O 1
ATOM 760 N N . PRO A 1 95 ? 1.004 5.824 11.170 1.00 69.44 95 PRO A N 1
ATOM 761 C CA . PRO A 1 95 ? 0.534 6.865 10.243 1.00 69.44 95 PRO A CA 1
ATOM 762 C C . PRO A 1 95 ? 1.616 7.829 9.723 1.00 69.44 95 PRO A C 1
ATOM 764 O O . PRO A 1 95 ? 1.329 8.683 8.889 1.00 69.44 95 PRO A O 1
ATOM 767 N N . GLY A 1 96 ? 2.846 7.743 10.238 1.00 66.75 96 GLY A N 1
ATOM 768 C CA . GLY A 1 96 ? 3.987 8.490 9.714 1.00 66.75 96 GLY A CA 1
ATOM 769 C C . GLY A 1 96 ? 4.538 7.857 8.433 1.00 66.75 96 GLY A C 1
ATOM 770 O O . GLY A 1 96 ? 4.336 6.673 8.193 1.00 66.75 96 GLY A O 1
ATOM 771 N N . ASN A 1 97 ? 5.262 8.644 7.631 1.00 64.19 97 ASN A N 1
ATOM 772 C CA . ASN A 1 97 ? 5.890 8.229 6.368 1.00 64.19 97 ASN A CA 1
ATOM 773 C C . ASN A 1 97 ? 6.888 7.067 6.558 1.00 64.19 97 ASN A C 1
ATOM 775 O O . ASN A 1 97 ? 8.100 7.290 6.627 1.00 64.19 97 ASN A O 1
ATOM 779 N N . ALA A 1 98 ? 6.392 5.834 6.652 1.00 82.38 98 ALA A N 1
ATOM 780 C CA . ALA A 1 98 ? 7.229 4.651 6.748 1.00 82.38 98 ALA A CA 1
ATOM 781 C C . ALA A 1 98 ? 7.951 4.423 5.415 1.00 82.38 98 ALA A C 1
ATOM 783 O O . ALA A 1 98 ? 7.390 4.617 4.333 1.00 82.38 98 ALA A O 1
ATOM 784 N N . ARG A 1 99 ? 9.221 4.029 5.507 1.00 88.94 99 ARG A N 1
ATOM 785 C CA . ARG A 1 99 ? 10.074 3.704 4.363 1.00 88.94 99 ARG A CA 1
ATOM 786 C C . ARG A 1 99 ? 10.700 2.338 4.555 1.00 88.94 99 ARG A C 1
ATOM 788 O O . ARG A 1 99 ? 11.003 1.957 5.690 1.00 88.94 99 ARG A O 1
ATOM 795 N N . CYS A 1 100 ? 10.934 1.646 3.452 1.00 90.88 100 CYS A N 1
ATOM 796 C CA . CYS A 1 100 ? 11.626 0.367 3.455 1.00 90.88 100 CYS A CA 1
ATOM 797 C C . CYS A 1 100 ? 12.621 0.248 2.296 1.00 90.88 100 CYS A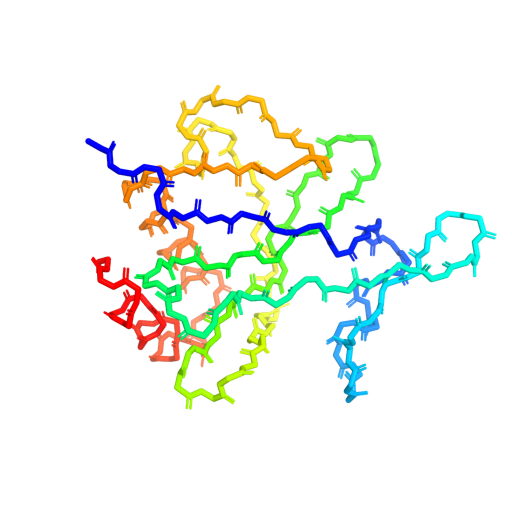 C 1
ATOM 799 O O . CYS A 1 100 ? 12.580 1.023 1.334 1.00 90.88 100 CYS A O 1
ATOM 801 N N . GLY A 1 101 ? 13.526 -0.720 2.415 1.00 93.12 101 GLY A N 1
ATOM 802 C CA . GLY A 1 101 ? 14.448 -1.112 1.356 1.00 93.12 101 GLY A CA 1
ATOM 803 C C . GLY A 1 101 ? 13.848 -2.123 0.376 1.00 93.12 101 GLY A C 1
ATOM 804 O O . GLY A 1 101 ? 12.790 -2.711 0.611 1.00 93.12 101 GLY A O 1
ATOM 805 N N . ASP A 1 102 ? 14.575 -2.371 -0.715 1.00 94.94 102 ASP A N 1
ATOM 806 C CA . ASP A 1 102 ? 14.123 -3.203 -1.836 1.00 94.94 102 ASP A CA 1
ATOM 807 C C . ASP A 1 102 ? 13.678 -4.613 -1.423 1.00 94.94 102 ASP A C 1
ATOM 809 O O . ASP A 1 102 ? 12.738 -5.153 -1.993 1.00 94.94 102 ASP A O 1
ATOM 813 N N . THR A 1 103 ? 14.340 -5.239 -0.443 1.00 95.00 103 THR A N 1
ATOM 814 C CA . THR A 1 103 ? 13.975 -6.591 0.018 1.00 95.00 103 THR A CA 1
ATOM 815 C C . THR A 1 103 ? 12.566 -6.614 0.599 1.00 95.00 103 THR A C 1
ATOM 817 O O . THR A 1 103 ? 11.744 -7.437 0.201 1.00 95.00 103 THR A O 1
ATOM 820 N N . SER A 1 104 ? 12.268 -5.682 1.501 1.00 95.31 104 SER A N 1
ATOM 821 C CA . SER A 1 104 ? 10.938 -5.544 2.089 1.00 95.31 104 SER A CA 1
ATOM 822 C C . SER A 1 104 ? 9.892 -5.171 1.037 1.00 95.31 104 SER A C 1
ATOM 824 O O . SER A 1 104 ? 8.803 -5.739 1.020 1.00 95.31 104 SER A O 1
ATOM 826 N N . ALA A 1 105 ? 10.229 -4.265 0.117 1.00 95.81 105 ALA A N 1
ATOM 827 C CA . ALA A 1 105 ? 9.336 -3.874 -0.969 1.00 95.81 105 ALA A CA 1
ATOM 828 C C . ALA A 1 105 ? 9.034 -5.032 -1.943 1.00 95.81 105 ALA A C 1
ATOM 830 O O . ALA A 1 105 ? 7.889 -5.187 -2.367 1.00 95.81 105 ALA A O 1
ATOM 831 N N . ARG A 1 106 ? 10.019 -5.893 -2.249 1.00 96.75 106 ARG A N 1
ATOM 832 C CA . ARG A 1 106 ? 9.804 -7.133 -3.019 1.00 96.75 106 ARG A CA 1
ATOM 833 C C . ARG A 1 106 ? 8.803 -8.043 -2.325 1.00 96.75 106 ARG A C 1
ATOM 835 O O . ARG A 1 106 ? 7.860 -8.484 -2.972 1.00 96.75 106 ARG A O 1
ATOM 842 N N . HIS A 1 107 ? 8.978 -8.274 -1.022 1.00 97.81 107 HIS A N 1
ATOM 843 C CA . HIS A 1 107 ? 8.060 -9.114 -0.256 1.00 97.81 107 HIS A CA 1
ATOM 844 C C . HIS A 1 107 ? 6.628 -8.579 -0.275 1.00 97.81 107 HIS A C 1
ATOM 846 O O . HIS A 1 107 ? 5.709 -9.369 -0.438 1.00 97.81 107 HIS A O 1
ATOM 852 N N . VAL A 1 108 ? 6.427 -7.259 -0.185 1.00 97.44 108 VAL A N 1
ATOM 853 C CA . VAL A 1 108 ? 5.081 -6.666 -0.282 1.00 97.44 108 VAL A CA 1
ATOM 854 C C . VAL A 1 108 ? 4.395 -7.064 -1.585 1.00 97.44 108 VAL A C 1
ATOM 856 O O . VAL A 1 108 ? 3.253 -7.516 -1.561 1.00 97.44 108 VAL A O 1
ATOM 859 N N . VAL A 1 109 ? 5.071 -6.905 -2.726 1.00 97.69 109 VAL A N 1
ATOM 860 C CA . VAL A 1 109 ? 4.451 -7.209 -4.023 1.00 97.69 109 VAL A CA 1
ATOM 861 C C . VAL A 1 109 ? 4.298 -8.715 -4.230 1.00 97.69 109 VAL A C 1
ATOM 863 O O . VAL A 1 109 ? 3.259 -9.147 -4.718 1.00 97.69 109 VAL A O 1
ATOM 866 N N . ASP A 1 110 ? 5.280 -9.523 -3.826 1.00 98.06 110 ASP A N 1
ATOM 867 C CA . ASP A 1 110 ? 5.217 -10.985 -3.959 1.00 98.06 110 ASP A CA 1
ATOM 868 C C . ASP A 1 110 ? 4.096 -11.592 -3.101 1.00 98.06 110 ASP A C 1
ATOM 870 O O . ASP A 1 110 ? 3.362 -12.468 -3.562 1.00 98.06 110 ASP A O 1
ATOM 874 N N . ASP A 1 111 ? 3.898 -11.080 -1.889 1.00 98.44 111 ASP A N 1
ATOM 875 C CA . ASP A 1 111 ? 2.826 -11.535 -1.008 1.00 98.44 111 ASP A CA 1
ATOM 876 C C . ASP A 1 111 ? 1.455 -11.046 -1.512 1.00 98.44 111 ASP A C 1
ATOM 878 O O . ASP A 1 111 ? 0.485 -11.804 -1.485 1.00 98.44 111 ASP A O 1
ATOM 882 N N . LEU A 1 112 ? 1.368 -9.829 -2.069 1.00 98.38 112 LEU A N 1
ATOM 883 C CA . LEU A 1 112 ? 0.160 -9.366 -2.765 1.00 98.38 112 LEU A CA 1
ATOM 884 C C . LEU A 1 112 ? -0.181 -10.243 -3.974 1.00 98.38 112 LEU A C 1
ATOM 886 O O . LEU A 1 112 ? -1.357 -10.537 -4.183 1.00 98.38 112 LEU A O 1
ATOM 890 N N . VAL A 1 113 ? 0.818 -10.679 -4.748 1.00 98.00 113 VAL A N 1
ATOM 891 C CA . VAL A 1 113 ? 0.641 -11.619 -5.867 1.00 98.00 113 VAL A CA 1
ATOM 892 C C . VAL A 1 113 ? 0.097 -12.955 -5.364 1.00 98.00 113 VAL A C 1
ATOM 894 O O . VAL A 1 113 ? -0.828 -13.497 -5.964 1.00 98.00 113 VAL A O 1
ATOM 897 N N . GLY A 1 114 ? 0.631 -13.467 -4.252 1.00 97.88 114 GLY A N 1
ATOM 898 C CA . GLY A 1 114 ? 0.143 -14.697 -3.627 1.00 97.88 114 GLY A CA 1
ATOM 899 C C . GLY A 1 114 ? -1.314 -14.606 -3.161 1.00 97.88 114 GLY A C 1
ATOM 900 O O . GLY A 1 114 ? -2.052 -15.582 -3.274 1.00 97.88 114 GLY A O 1
ATOM 901 N N . LEU A 1 115 ? -1.738 -13.434 -2.680 1.00 98.06 115 LEU A N 1
ATOM 902 C CA . LEU A 1 115 ? -3.113 -13.172 -2.239 1.00 98.06 115 LEU A CA 1
ATOM 903 C C . LEU A 1 115 ? -4.080 -12.866 -3.394 1.00 98.06 115 LEU A C 1
ATOM 905 O O . LEU A 1 115 ? -5.280 -13.079 -3.255 1.00 98.06 115 LEU A O 1
ATOM 909 N N . ASN A 1 116 ? -3.579 -12.364 -4.525 1.00 97.81 116 ASN A N 1
ATOM 910 C CA . ASN A 1 116 ? -4.388 -11.873 -5.643 1.00 97.81 116 ASN A CA 1
ATOM 911 C C . ASN A 1 116 ? -3.964 -12.539 -6.968 1.00 97.81 116 ASN A C 1
ATOM 913 O O . ASN A 1 116 ? -3.371 -11.873 -7.826 1.00 97.81 116 ASN A O 1
ATOM 917 N N . PRO A 1 117 ? -4.275 -13.834 -7.179 1.00 96.88 117 PRO A N 1
ATOM 918 C CA . PRO A 1 117 ? -3.853 -14.573 -8.373 1.00 96.88 117 PRO A CA 1
ATOM 919 C C . PRO A 1 117 ? -4.391 -13.969 -9.681 1.00 96.88 117 PRO A C 1
ATOM 921 O O . PRO A 1 117 ? -3.705 -13.990 -10.701 1.00 96.88 117 PRO A O 1
ATOM 924 N N . ASP A 1 118 ? -5.568 -13.343 -9.650 1.00 97.06 118 ASP A N 1
ATOM 925 C CA . ASP A 1 118 ? -6.160 -12.692 -10.826 1.00 97.06 118 ASP A CA 1
ATOM 926 C C . ASP A 1 118 ? -5.459 -11.372 -11.202 1.00 97.06 118 ASP A C 1
ATOM 928 O O . ASP A 1 118 ? -5.651 -10.845 -12.297 1.00 97.06 118 ASP A O 1
ATOM 932 N N . ALA A 1 119 ? -4.620 -10.830 -10.312 1.00 96.81 119 ALA A N 1
ATOM 933 C CA . ALA A 1 119 ? -3.899 -9.572 -10.500 1.00 96.81 119 ALA A CA 1
ATOM 934 C C . ALA A 1 119 ? -2.390 -9.756 -10.742 1.00 96.81 119 ALA A C 1
ATOM 936 O O . ALA A 1 119 ? -1.658 -8.763 -10.787 1.00 96.81 119 ALA A O 1
ATOM 937 N N . VAL A 1 120 ? -1.915 -10.999 -10.907 1.00 97.38 120 VAL A N 1
ATOM 938 C CA . VAL A 1 120 ? -0.485 -11.349 -11.019 1.00 97.38 120 VAL A CA 1
ATOM 939 C C . VAL A 1 120 ? 0.246 -10.481 -12.041 1.00 97.38 120 VAL A C 1
ATOM 941 O O . VAL A 1 120 ? 1.267 -9.880 -11.715 1.00 97.38 120 VAL A O 1
ATOM 944 N N . GLU A 1 121 ? -0.274 -10.387 -13.265 1.00 97.00 121 GLU A N 1
ATOM 945 C CA . GLU A 1 121 ? 0.401 -9.664 -14.349 1.00 97.00 121 GLU A CA 1
ATOM 946 C C . GLU A 1 121 ? 0.515 -8.166 -14.053 1.00 97.00 121 GLU A C 1
ATOM 948 O O . GLU A 1 121 ? 1.569 -7.563 -14.260 1.00 97.00 121 GLU A O 1
ATOM 953 N N . ARG A 1 122 ? -0.529 -7.571 -13.467 1.00 96.94 122 ARG A N 1
ATOM 954 C CA . ARG A 1 122 ? -0.514 -6.156 -13.089 1.00 96.94 122 ARG A CA 1
ATOM 955 C C . ARG A 1 122 ? 0.458 -5.882 -11.945 1.00 96.94 122 ARG A C 1
ATOM 957 O O . ARG A 1 122 ? 1.251 -4.949 -12.022 1.00 96.94 122 ARG A O 1
ATOM 964 N N . LEU A 1 123 ? 0.441 -6.709 -10.902 1.00 97.44 123 LEU A N 1
ATOM 965 C CA . LEU A 1 123 ? 1.353 -6.573 -9.764 1.00 97.44 123 LEU A CA 1
ATOM 966 C C . LEU A 1 123 ? 2.817 -6.788 -10.177 1.00 97.44 123 LEU A C 1
ATOM 968 O O . LEU A 1 123 ? 3.696 -6.063 -9.714 1.00 97.44 123 LEU A O 1
ATOM 972 N N . ARG A 1 124 ? 3.091 -7.715 -11.103 1.00 96.44 124 ARG A N 1
ATOM 973 C CA . ARG A 1 124 ? 4.426 -7.896 -11.699 1.00 96.44 124 ARG A CA 1
ATOM 974 C C . ARG A 1 124 ? 4.873 -6.685 -12.509 1.00 96.44 124 ARG A C 1
ATOM 976 O O . ARG A 1 124 ? 6.036 -6.302 -12.409 1.00 96.44 124 ARG A O 1
ATOM 983 N N . ALA A 1 125 ? 3.974 -6.067 -13.273 1.00 96.00 125 ALA A N 1
ATOM 984 C CA . ALA A 1 125 ? 4.287 -4.840 -13.998 1.00 96.00 125 ALA A CA 1
ATOM 985 C C . ALA A 1 125 ? 4.654 -3.699 -13.033 1.00 96.00 125 ALA A C 1
ATOM 987 O O . ALA A 1 125 ? 5.670 -3.035 -13.230 1.00 96.00 125 ALA A O 1
ATOM 988 N N . ILE A 1 126 ? 3.897 -3.540 -11.940 1.00 96.12 126 ILE A N 1
ATOM 989 C CA . ILE A 1 126 ? 4.189 -2.567 -10.874 1.00 96.12 126 ILE A CA 1
ATOM 990 C C . ILE A 1 126 ? 5.544 -2.862 -10.216 1.00 96.12 126 ILE A C 1
ATOM 992 O O . ILE A 1 126 ? 6.344 -1.948 -10.018 1.00 96.12 126 ILE A O 1
ATOM 996 N N . LYS A 1 127 ? 5.843 -4.139 -9.936 1.00 94.88 127 LYS A N 1
ATOM 997 C CA . LYS A 1 127 ? 7.146 -4.576 -9.411 1.00 94.88 127 LYS A CA 1
ATOM 998 C C . LYS A 1 127 ? 8.294 -4.148 -10.329 1.00 94.88 127 LYS A C 1
ATOM 1000 O O . LYS A 1 127 ? 9.245 -3.519 -9.870 1.00 94.88 127 LYS A O 1
ATOM 1005 N N . GLY A 1 128 ? 8.174 -4.445 -11.624 1.00 93.88 128 GLY A N 1
ATOM 1006 C CA . GLY A 1 128 ? 9.181 -4.099 -12.626 1.00 93.88 128 GLY A CA 1
ATOM 1007 C C . GLY A 1 128 ? 9.371 -2.589 -12.779 1.00 93.88 128 GLY A C 1
ATOM 1008 O O . GLY A 1 128 ? 10.506 -2.120 -12.817 1.00 93.88 128 GLY A O 1
ATOM 1009 N N . ALA A 1 129 ? 8.278 -1.819 -12.795 1.00 91.62 129 ALA A N 1
ATOM 1010 C CA . ALA A 1 129 ? 8.324 -0.357 -12.859 1.00 91.62 129 ALA A CA 1
ATOM 1011 C C . ALA A 1 129 ? 9.024 0.260 -11.636 1.00 91.62 129 ALA A C 1
ATOM 1013 O O . ALA A 1 129 ? 9.779 1.216 -11.776 1.00 91.62 129 ALA A O 1
ATOM 1014 N N . ALA A 1 130 ? 8.842 -0.336 -10.455 1.00 91.06 130 ALA A N 1
ATOM 1015 C CA . ALA A 1 130 ? 9.520 0.056 -9.222 1.00 91.06 130 ALA A CA 1
ATOM 1016 C C . ALA A 1 130 ? 10.958 -0.489 -9.105 1.00 91.06 130 ALA A C 1
ATOM 1018 O O . ALA A 1 130 ? 11.539 -0.419 -8.021 1.00 91.06 130 ALA A O 1
ATOM 1019 N N . GLY A 1 131 ? 11.525 -1.072 -10.173 1.00 90.75 131 GLY A N 1
ATOM 1020 C CA . GLY A 1 131 ? 12.885 -1.623 -10.227 1.00 90.75 131 GLY A CA 1
ATOM 1021 C C . GLY A 1 131 ? 13.171 -2.726 -9.203 1.00 90.75 131 GLY A C 1
ATOM 1022 O O . GLY A 1 131 ? 14.292 -2.811 -8.697 1.00 90.75 131 GLY A O 1
ATOM 1023 N N . LEU A 1 132 ? 12.153 -3.519 -8.853 1.00 90.25 132 LEU A N 1
ATOM 1024 C CA . LEU A 1 132 ? 12.219 -4.582 -7.847 1.00 90.25 132 LEU A CA 1
ATOM 1025 C C . LEU A 1 132 ? 12.473 -5.962 -8.451 1.00 90.25 132 LEU A C 1
ATOM 1027 O O . LEU A 1 132 ? 11.792 -6.352 -9.419 1.00 90.25 132 LEU A O 1
#

Radius of gyration: 13.6 Å; chains: 1; bounding box: 36×30×33 Å

Secondary structure (DSSP, 8-state):
----EEEEEEEEHHHHTGGGGSTT--EEE-TTS-EEEPPPPPTT--S-EEEEEEETTTEEEEEEEEETTTTEEE--SSPEEP-HHHHSTT---SSS--EE-HHHHHHHHHHHHHH-GGGHHHHHHHHHHTT-

Foldseek 3Di:
DDLLEKEAEQEACVQPVVVVPDDPSQWHAYPVRDIDGTDADDLPRQAKYWYWHHYPPPWIWGQWIQQNVVSGTDGAPDIHTDDCVQQQVVDDDDNPIGTHDPRNVVSRLVVSCVVHVVCNVVSVNSNVSNVD